Protein AF-A0A660PJF4-F1 (afdb_monomer)

Structure (mmCIF, N/CA/C/O backbone):
data_AF-A0A660PJF4-F1
#
_entry.id   AF-A0A660PJF4-F1
#
loop_
_atom_site.group_PDB
_atom_site.id
_atom_site.type_symbol
_atom_site.label_atom_id
_atom_site.label_alt_id
_atom_site.label_comp_id
_atom_site.label_asym_id
_atom_site.label_entity_id
_atom_site.label_seq_id
_atom_site.pdbx_PDB_ins_code
_atom_site.Cartn_x
_atom_site.Cartn_y
_atom_site.Cartn_z
_atom_site.occupancy
_atom_site.B_iso_or_equiv
_atom_site.auth_seq_id
_atom_site.auth_comp_id
_atom_site.auth_asym_id
_atom_site.auth_atom_id
_atom_site.pdbx_PDB_model_num
ATOM 1 N N . MET A 1 1 ? -48.387 29.859 36.507 1.00 51.62 1 MET A N 1
ATOM 2 C CA . MET A 1 1 ? -48.333 28.396 36.738 1.00 51.62 1 MET A CA 1
ATOM 3 C C . MET A 1 1 ? -47.102 27.847 36.034 1.00 51.62 1 MET A C 1
ATOM 5 O O . MET A 1 1 ? -47.007 28.016 34.826 1.00 51.62 1 MET A O 1
ATOM 9 N N . LYS A 1 2 ? -46.138 27.265 36.759 1.00 52.16 2 LYS A N 1
ATOM 10 C CA . LYS A 1 2 ? -44.985 26.594 36.135 1.00 52.16 2 LYS A CA 1
ATOM 11 C C . LYS A 1 2 ? -45.472 25.259 35.563 1.00 52.16 2 LYS A C 1
ATOM 13 O O . LYS A 1 2 ? -45.979 24.432 36.312 1.00 52.16 2 LYS A O 1
ATOM 18 N N . LYS A 1 3 ? -45.396 25.091 34.242 1.00 71.19 3 LYS A N 1
ATOM 19 C CA . LYS A 1 3 ? -45.726 23.830 33.567 1.00 71.19 3 LYS A CA 1
ATOM 20 C C . LYS A 1 3 ? -44.513 22.915 33.719 1.00 71.19 3 LYS A C 1
ATOM 22 O O . LYS A 1 3 ? -43.454 23.223 33.180 1.00 71.19 3 LYS A O 1
ATOM 27 N N . TYR A 1 4 ? -44.650 21.861 34.514 1.00 79.44 4 TYR A N 1
ATOM 28 C CA . TYR A 1 4 ? -43.614 20.841 34.637 1.00 79.44 4 TYR A CA 1
ATOM 29 C C . TYR A 1 4 ? -43.694 19.882 33.451 1.00 79.44 4 TYR A C 1
ATOM 31 O O . TYR A 1 4 ? -44.771 19.653 32.897 1.00 79.44 4 TYR A O 1
ATOM 39 N N . LEU A 1 5 ? -42.537 19.362 33.057 1.00 79.25 5 LEU A N 1
ATOM 40 C CA . LEU A 1 5 ? -42.423 18.361 32.009 1.00 79.25 5 LEU A CA 1
ATOM 41 C C . LEU A 1 5 ? -43.086 17.053 32.472 1.00 79.25 5 LEU A C 1
ATOM 43 O O . LEU A 1 5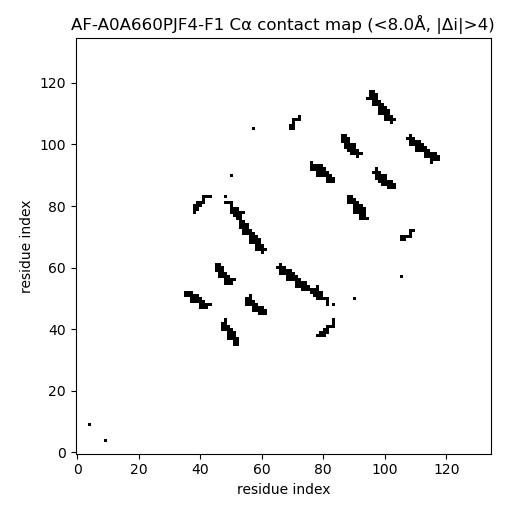 ? -42.948 16.683 33.640 1.00 79.25 5 LEU A O 1
ATOM 47 N N . SER A 1 6 ? -43.811 16.362 31.587 1.00 87.62 6 SER A N 1
ATOM 48 C CA . SER A 1 6 ? -44.373 15.050 31.924 1.00 87.62 6 SER A CA 1
ATOM 49 C C . SER A 1 6 ? -43.266 13.995 31.990 1.00 87.62 6 SER A C 1
ATOM 51 O O . SER A 1 6 ? -42.208 14.139 31.370 1.00 87.62 6 SER A O 1
ATOM 53 N N . ALA A 1 7 ? -43.519 12.917 32.736 1.00 85.88 7 ALA A N 1
ATOM 54 C CA . ALA A 1 7 ? -42.574 11.811 32.876 1.00 85.88 7 ALA A CA 1
ATOM 55 C C . ALA A 1 7 ? -42.188 11.204 31.515 1.00 85.88 7 ALA A C 1
ATOM 57 O O . ALA A 1 7 ? -41.023 10.904 31.286 1.00 85.88 7 ALA A O 1
ATOM 58 N N . GLU A 1 8 ? -43.137 11.104 30.582 1.00 89.25 8 GLU A N 1
ATOM 59 C CA . GLU A 1 8 ? -42.895 10.578 29.234 1.00 89.25 8 GLU A CA 1
ATOM 60 C C . GLU A 1 8 ? -41.905 11.442 28.452 1.00 89.25 8 GLU A C 1
ATOM 62 O O . GLU A 1 8 ? -40.949 10.934 27.871 1.00 89.25 8 GLU A O 1
ATOM 67 N N . THR A 1 9 ? -42.079 12.766 28.481 1.00 87.44 9 THR A N 1
ATOM 68 C CA . THR A 1 9 ? -41.155 13.682 27.805 1.00 87.44 9 THR A CA 1
ATOM 69 C C . THR A 1 9 ? -39.770 13.654 28.452 1.00 87.44 9 THR A C 1
ATOM 71 O O . THR A 1 9 ? -38.769 13.754 27.748 1.00 87.44 9 THR A O 1
ATOM 74 N N . ALA A 1 10 ? -39.688 13.464 29.773 1.00 87.88 10 ALA A N 1
ATOM 75 C CA . ALA A 1 10 ? -38.410 13.295 30.458 1.00 87.88 10 ALA A CA 1
ATOM 76 C C . ALA A 1 10 ? -37.686 12.008 30.018 1.00 87.88 10 ALA A C 1
ATOM 78 O O . ALA A 1 10 ? -36.483 12.049 29.775 1.00 87.88 10 ALA A O 1
ATOM 79 N N . VAL A 1 11 ? -38.413 10.897 29.838 1.00 89.19 11 VAL A N 1
ATOM 80 C CA . VAL A 1 11 ? -37.852 9.633 29.325 1.00 89.19 11 VAL A CA 1
ATOM 81 C C . VAL A 1 11 ? -37.303 9.812 27.912 1.00 89.19 11 VAL A C 1
ATOM 83 O O . VAL A 1 11 ? -36.166 9.419 27.657 1.00 89.19 11 VAL A O 1
ATOM 86 N N . TYR A 1 12 ? -38.049 10.466 27.016 1.00 87.69 12 TYR A N 1
ATOM 87 C CA . TYR A 1 12 ? -37.559 10.733 25.661 1.00 87.69 12 TYR A CA 1
ATOM 88 C C . TYR A 1 12 ? -36.280 11.568 25.659 1.00 87.69 12 TYR A C 1
ATOM 90 O O . TYR A 1 12 ? -35.360 11.246 24.917 1.00 87.69 12 TYR A O 1
ATOM 98 N N . ILE A 1 13 ? -36.183 12.594 26.511 1.00 83.88 13 ILE A N 1
ATOM 99 C CA . ILE A 1 13 ? -34.976 13.426 26.619 1.00 83.88 13 ILE A CA 1
ATOM 100 C C . ILE A 1 13 ? -33.783 12.601 27.109 1.00 83.88 13 ILE A C 1
ATOM 102 O O . ILE A 1 13 ? -32.708 12.689 26.524 1.00 83.88 13 ILE A O 1
ATOM 106 N N . VAL A 1 14 ? -33.963 11.776 28.143 1.00 84.00 14 VAL A N 1
ATOM 107 C CA . VAL A 1 14 ? -32.882 10.928 28.671 1.00 84.00 14 VAL A CA 1
ATOM 108 C C . VAL A 1 14 ? -32.392 9.950 27.606 1.00 84.00 14 VAL A C 1
ATOM 110 O O . VAL A 1 14 ? -31.189 9.840 27.391 1.00 84.00 14 VAL A O 1
ATOM 113 N N . VAL A 1 15 ? -33.307 9.298 26.887 1.00 82.00 15 VAL A N 1
ATOM 114 C CA . VAL A 1 15 ? -32.962 8.390 25.785 1.00 82.00 15 VAL A CA 1
ATOM 115 C C . VAL A 1 15 ? -32.189 9.131 24.688 1.00 82.00 15 VAL A C 1
ATOM 117 O O . VAL A 1 15 ? -31.163 8.640 24.228 1.00 82.00 15 VAL A O 1
ATOM 120 N N . LEU A 1 16 ? -32.609 10.346 24.328 1.00 78.75 16 LEU A N 1
ATOM 121 C CA . LEU A 1 16 ? -31.935 11.165 23.316 1.00 78.75 16 LEU A CA 1
ATOM 122 C C . LEU A 1 16 ? -30.503 11.542 23.735 1.00 78.75 16 LEU A C 1
ATOM 124 O O . LEU A 1 16 ? -29.599 11.471 22.911 1.00 78.75 16 LEU A O 1
ATOM 128 N N . PHE A 1 17 ? -30.273 11.868 25.011 1.00 75.88 17 PHE A N 1
ATOM 129 C CA . PHE A 1 17 ? -28.933 12.166 25.539 1.00 75.88 17 PHE A CA 1
ATOM 130 C C . PHE A 1 17 ? -28.026 10.930 25.634 1.00 75.88 17 PHE A C 1
ATOM 132 O O . PHE A 1 17 ? -26.823 11.032 25.395 1.00 75.88 17 PHE A O 1
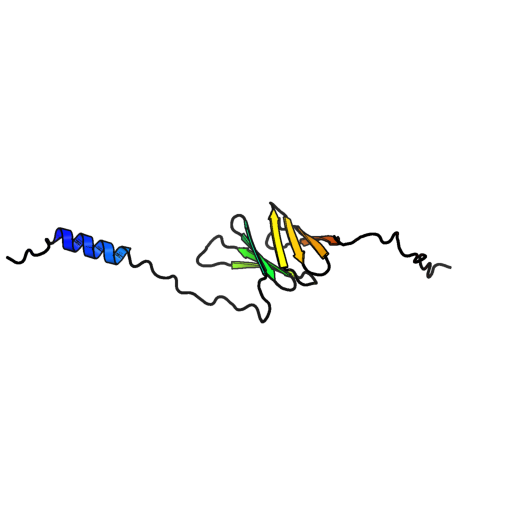ATOM 139 N N . VAL A 1 18 ? -28.589 9.761 25.944 1.00 71.88 18 VAL A N 1
ATOM 140 C CA . VAL A 1 18 ? -27.830 8.502 26.004 1.00 71.88 18 VAL A CA 1
ATOM 141 C C . VAL A 1 18 ? -27.402 8.055 24.604 1.00 71.88 18 VAL A C 1
ATOM 143 O O . VAL A 1 18 ? -26.254 7.668 24.426 1.00 71.88 18 VAL A O 1
ATOM 146 N N . ILE A 1 19 ? -28.274 8.170 23.595 1.00 65.06 19 ILE A N 1
ATOM 147 C CA . ILE A 1 19 ? -27.949 7.776 22.210 1.00 65.06 19 ILE A CA 1
ATOM 148 C C . ILE A 1 19 ? -27.054 8.822 21.520 1.00 65.06 19 ILE A C 1
ATOM 150 O O . ILE A 1 19 ? -26.206 8.467 20.709 1.00 65.06 19 ILE A O 1
ATOM 154 N N . ALA A 1 20 ? -27.202 10.112 21.853 1.00 60.03 20 ALA A N 1
ATOM 155 C CA . ALA A 1 20 ? -26.354 11.183 21.316 1.00 60.03 20 ALA A CA 1
ATOM 156 C C . ALA A 1 20 ? -24.919 11.168 21.867 1.00 60.03 20 ALA A C 1
ATOM 158 O O . ALA A 1 20 ? -24.067 11.897 21.359 1.00 60.03 20 ALA A O 1
ATOM 159 N N . SER A 1 21 ? -24.636 10.335 22.872 1.00 57.03 21 SER A N 1
ATOM 160 C CA . SER A 1 21 ? -23.273 10.029 23.308 1.00 57.03 21 SER A CA 1
ATOM 161 C C . SER A 1 21 ? -22.620 9.083 22.295 1.00 57.03 21 SER A C 1
ATOM 163 O O . SER A 1 21 ? -22.308 7.936 22.595 1.00 57.03 21 SER A O 1
ATOM 165 N N . VAL A 1 22 ? -22.456 9.554 21.059 1.00 59.22 22 VAL A N 1
ATOM 166 C CA . VAL A 1 22 ? -21.531 8.944 20.109 1.00 59.22 22 VAL A CA 1
ATOM 167 C C . VAL A 1 22 ? -20.154 9.134 20.722 1.00 59.22 22 VAL A C 1
ATOM 169 O O . VAL A 1 22 ? -19.667 10.259 20.841 1.00 59.22 22 VAL A O 1
ATOM 172 N N . TYR A 1 23 ? -19.573 8.039 21.194 1.00 56.91 23 TYR A N 1
ATOM 173 C CA . TYR A 1 23 ? -18.194 8.013 21.639 1.00 56.91 23 TYR A CA 1
ATOM 174 C C . TYR A 1 23 ? -17.338 8.543 20.489 1.00 56.91 23 TYR A C 1
ATOM 176 O O . TYR A 1 23 ? -17.360 7.996 19.386 1.00 56.91 23 TYR A O 1
ATOM 184 N N . ALA A 1 24 ? -16.620 9.640 20.725 1.00 53.03 24 ALA A N 1
ATOM 185 C CA . ALA A 1 24 ? -15.432 9.897 19.934 1.00 53.03 24 ALA A CA 1
ATOM 186 C C . ALA A 1 24 ? -14.569 8.644 20.106 1.00 53.03 24 ALA A C 1
ATOM 188 O O . ALA A 1 24 ? -14.231 8.307 21.239 1.00 53.03 24 ALA A O 1
ATOM 189 N N . GLN A 1 25 ? -14.341 7.907 19.018 1.00 60.41 25 GLN A N 1
ATOM 190 C CA . GLN A 1 25 ? -13.481 6.732 19.051 1.00 60.41 25 GLN A CA 1
ATOM 191 C C . GLN A 1 25 ? -12.133 7.176 19.616 1.00 60.41 25 GLN A C 1
ATOM 193 O O . GLN A 1 25 ? -11.576 8.187 19.173 1.00 60.41 25 GLN A O 1
ATOM 198 N N . ASP A 1 26 ? -11.673 6.475 20.649 1.00 59.28 26 ASP A N 1
ATOM 199 C CA . ASP A 1 26 ? -10.369 6.710 21.244 1.00 59.28 26 ASP A CA 1
ATOM 200 C C . ASP A 1 26 ? -9.330 6.636 20.120 1.00 59.28 26 ASP A C 1
ATOM 202 O O . ASP A 1 26 ? -9.189 5.613 19.453 1.00 59.28 26 ASP A O 1
ATOM 206 N N . ILE A 1 27 ? -8.652 7.753 19.846 1.00 61.56 27 ILE A N 1
ATOM 207 C CA . ILE A 1 27 ? -7.574 7.779 18.858 1.00 61.56 27 ILE A CA 1
ATOM 208 C C . ILE A 1 27 ? -6.410 7.014 19.481 1.00 61.56 27 ILE A C 1
ATOM 210 O O . ILE A 1 27 ? -5.619 7.570 20.247 1.00 61.56 27 ILE A O 1
ATOM 214 N N . GLU A 1 28 ? -6.337 5.721 19.183 1.00 63.97 28 GLU A N 1
ATOM 215 C CA . GLU A 1 28 ? -5.231 4.873 19.585 1.00 63.97 28 GLU A CA 1
ATOM 216 C C . GLU A 1 28 ? -4.056 5.088 18.631 1.00 63.97 28 GLU A C 1
ATOM 218 O O . GLU A 1 28 ? -4.159 4.984 17.407 1.00 63.97 28 GLU A O 1
ATOM 223 N N . TYR A 1 29 ? -2.906 5.430 19.201 1.00 62.00 29 TYR A N 1
ATOM 224 C CA . TYR A 1 29 ? -1.671 5.505 18.442 1.00 62.00 29 TYR A CA 1
ATOM 225 C C . TYR A 1 29 ? -1.207 4.081 18.111 1.00 62.00 29 TYR A C 1
ATOM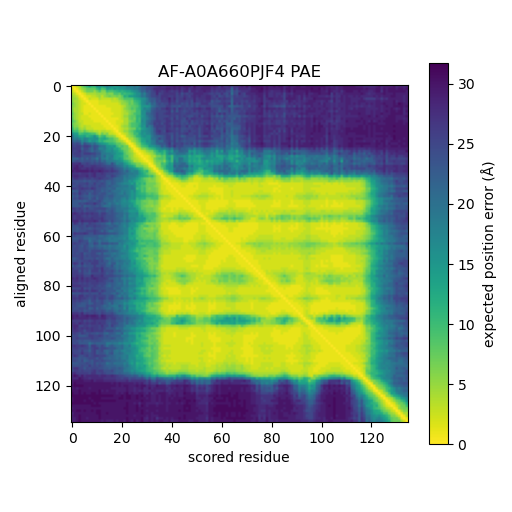 227 O O . TYR A 1 29 ? -0.628 3.398 18.952 1.00 62.00 29 TYR A O 1
ATOM 235 N N . VAL A 1 30 ? -1.455 3.647 16.875 1.00 59.84 30 VAL A N 1
ATOM 236 C CA . VAL A 1 30 ? -1.044 2.318 16.396 1.00 59.84 30 VAL A CA 1
ATOM 237 C C . VAL A 1 30 ? 0.450 2.297 16.050 1.00 59.84 30 VAL A C 1
ATOM 239 O O . VAL A 1 30 ? 1.147 1.328 16.351 1.00 59.84 30 VAL A O 1
ATOM 242 N N . ASN A 1 31 ? 0.977 3.362 15.426 1.00 49.69 31 ASN A N 1
ATOM 243 C CA . ASN A 1 31 ? 2.402 3.497 15.108 1.00 49.69 31 ASN A CA 1
ATOM 244 C C . ASN A 1 31 ? 2.772 4.914 14.619 1.00 49.69 31 ASN A C 1
ATOM 246 O O . ASN A 1 31 ? 1.906 5.711 14.266 1.00 49.69 31 ASN A O 1
ATOM 250 N N . SER A 1 32 ? 4.073 5.197 14.520 1.00 58.94 32 SER A N 1
ATOM 251 C CA . SER A 1 32 ? 4.635 6.313 13.751 1.00 58.94 32 SER A CA 1
ATOM 252 C C . SER A 1 32 ? 5.630 5.736 12.762 1.00 58.94 32 SER A C 1
ATOM 254 O O . SER A 1 32 ? 6.571 5.033 13.134 1.00 58.94 32 SER A O 1
ATOM 256 N N . MET A 1 33 ? 5.432 6.040 11.486 1.00 56.59 33 MET A N 1
ATOM 257 C CA . MET A 1 33 ? 6.408 5.713 10.459 1.00 56.59 33 MET A CA 1
ATOM 258 C C . MET A 1 33 ? 7.553 6.726 10.580 1.00 56.59 33 MET A C 1
ATOM 260 O O . MET A 1 33 ? 7.424 7.861 10.135 1.00 56.59 33 MET A O 1
ATOM 264 N N . TYR A 1 34 ? 8.629 6.341 11.280 1.00 52.44 34 TYR A N 1
ATOM 265 C CA . TYR A 1 34 ? 9.882 7.094 11.462 1.00 52.44 34 TYR A CA 1
ATOM 266 C C . TYR A 1 34 ? 10.134 8.145 10.371 1.00 52.44 34 TYR A C 1
ATOM 268 O O . TYR A 1 34 ? 10.359 7.715 9.260 1.00 52.44 34 TYR A O 1
ATOM 276 N N . TRP A 1 35 ? 10.166 9.457 10.658 1.00 52.88 35 TRP A N 1
ATOM 277 C CA . TRP A 1 35 ? 10.607 10.579 9.779 1.00 52.88 35 TRP A CA 1
ATOM 278 C C . TRP A 1 35 ? 10.190 10.589 8.281 1.00 52.88 35 TRP A C 1
ATOM 280 O O . TRP A 1 35 ? 10.560 11.520 7.568 1.00 52.88 35 TRP A O 1
ATOM 290 N N . THR A 1 36 ? 9.421 9.619 7.790 1.00 61.91 36 THR A N 1
ATOM 291 C CA . THR A 1 36 ? 9.037 9.437 6.392 1.00 61.91 36 THR A CA 1
ATOM 292 C C . THR A 1 36 ? 7.536 9.624 6.303 1.00 61.91 36 THR A C 1
ATOM 294 O O . THR A 1 36 ? 6.780 8.932 6.986 1.00 61.91 36 THR A O 1
ATOM 297 N N . GLY A 1 37 ? 7.099 10.568 5.476 1.00 74.44 37 GLY A N 1
ATOM 298 C CA . GLY A 1 37 ? 5.679 10.791 5.242 1.00 74.44 37 GLY A CA 1
ATOM 299 C C . GLY A 1 37 ? 5.040 9.632 4.479 1.00 74.44 37 GLY A C 1
ATOM 300 O O . GLY A 1 37 ? 5.681 8.986 3.647 1.00 74.44 37 GLY A O 1
ATOM 301 N N . VAL A 1 38 ? 3.757 9.408 4.751 1.00 84.44 38 VAL A N 1
ATOM 302 C CA . VAL A 1 38 ? 2.850 8.784 3.786 1.00 84.44 38 VAL A CA 1
ATOM 303 C C . VAL A 1 38 ? 2.438 9.881 2.811 1.00 84.44 38 VAL A C 1
ATOM 305 O O . VAL A 1 38 ? 2.005 10.948 3.248 1.00 84.44 38 VAL A O 1
ATOM 308 N N . TYR A 1 39 ? 2.617 9.645 1.514 1.00 87.44 39 TYR A N 1
ATOM 309 C CA . TYR A 1 39 ? 2.347 10.662 0.492 1.00 87.44 39 TYR A CA 1
ATOM 310 C C . TYR A 1 39 ? 0.950 10.534 -0.109 1.00 87.44 39 TYR A C 1
ATOM 312 O O . TYR A 1 39 ? 0.311 11.545 -0.388 1.00 87.44 39 TYR A O 1
ATOM 320 N N . ASP A 1 40 ? 0.474 9.301 -0.274 1.00 93.12 40 ASP A N 1
ATOM 321 C CA . ASP A 1 40 ? -0.816 9.003 -0.887 1.00 93.12 40 ASP A CA 1
ATOM 322 C C . ASP A 1 40 ? -1.314 7.625 -0.431 1.00 93.12 40 ASP A C 1
ATOM 324 O O . ASP A 1 40 ? -0.515 6.747 -0.084 1.00 93.12 40 ASP A O 1
ATOM 328 N N . VAL A 1 41 ? -2.634 7.453 -0.420 1.00 94.62 41 VAL A N 1
ATOM 329 C CA . VAL A 1 41 ? -3.328 6.232 -0.004 1.00 94.62 41 VAL A CA 1
ATOM 330 C C . VAL A 1 41 ? -4.508 5.959 -0.927 1.00 94.62 41 VAL A C 1
ATOM 332 O O . VAL A 1 41 ? -5.288 6.850 -1.254 1.00 94.62 41 VAL A O 1
ATOM 335 N N . GLN A 1 42 ? -4.669 4.698 -1.304 1.00 97.06 42 GLN A N 1
ATOM 336 C CA . GLN A 1 42 ? -5.815 4.189 -2.041 1.00 97.06 42 GLN A CA 1
ATOM 337 C C . GLN A 1 42 ? -6.458 3.052 -1.266 1.00 97.06 42 GLN A C 1
ATOM 339 O O . GLN A 1 42 ? -5.777 2.232 -0.655 1.00 97.06 42 GLN A O 1
ATOM 344 N N . VAL A 1 43 ? -7.783 2.994 -1.311 1.00 96.00 43 VAL A N 1
ATOM 345 C CA . VAL A 1 43 ? -8.560 1.923 -0.691 1.00 96.00 43 VAL A CA 1
ATOM 346 C C . VAL A 1 43 ? -9.283 1.162 -1.787 1.00 96.00 43 VAL A C 1
ATOM 348 O O . VAL A 1 43 ? -9.975 1.765 -2.608 1.00 96.00 43 VAL A O 1
ATOM 351 N N . ARG A 1 44 ? -9.132 -0.161 -1.785 1.00 94.94 44 ARG A N 1
ATOM 352 C CA . ARG A 1 44 ? -9.884 -1.063 -2.655 1.00 94.94 44 ARG A CA 1
ATOM 353 C C . ARG A 1 44 ? -10.335 -2.266 -1.844 1.00 94.94 44 ARG A C 1
ATOM 355 O O . ARG A 1 44 ? -9.518 -2.917 -1.198 1.00 94.94 44 ARG A O 1
ATOM 362 N N . ASP A 1 45 ? -11.629 -2.557 -1.909 1.00 93.19 45 ASP A N 1
ATOM 363 C CA . ASP A 1 45 ? -12.257 -3.631 -1.144 1.00 93.19 45 ASP A CA 1
ATOM 364 C C . ASP A 1 45 ? -11.917 -3.506 0.354 1.00 93.19 45 ASP A C 1
ATOM 366 O O . ASP A 1 45 ? -12.178 -2.465 0.959 1.00 93.19 45 ASP A O 1
ATOM 370 N N . ASN A 1 46 ? -11.305 -4.536 0.936 1.00 95.69 46 ASN A N 1
ATOM 371 C CA . ASN A 1 46 ? -10.895 -4.562 2.335 1.00 95.69 46 ASN A CA 1
ATOM 372 C C . ASN A 1 46 ? -9.429 -4.162 2.545 1.00 95.69 46 ASN A C 1
ATOM 374 O O . ASN A 1 46 ? -8.892 -4.409 3.618 1.00 95.69 46 ASN A O 1
ATOM 378 N N . TYR A 1 47 ? -8.762 -3.568 1.556 1.00 96.50 47 TYR A N 1
ATOM 379 C CA . TYR A 1 47 ? -7.344 -3.236 1.659 1.00 96.50 47 TYR A CA 1
ATOM 380 C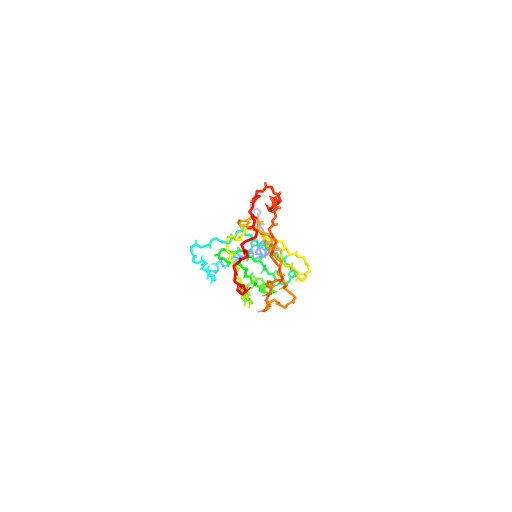 C . TYR A 1 47 ? -7.078 -1.746 1.461 1.00 96.50 47 TYR A C 1
ATOM 382 O O . TYR A 1 47 ? -7.623 -1.100 0.562 1.00 96.50 47 TYR A O 1
ATOM 390 N N . ALA A 1 48 ? -6.190 -1.209 2.296 1.00 96.00 48 ALA A N 1
ATOM 391 C CA . ALA A 1 48 ? -5.588 0.103 2.114 1.00 96.00 48 ALA A CA 1
ATOM 392 C C . ALA A 1 48 ? -4.145 -0.056 1.625 1.00 96.00 48 ALA A C 1
ATOM 394 O O . ALA A 1 48 ? -3.337 -0.756 2.233 1.00 96.00 48 ALA A O 1
ATOM 395 N N . TYR A 1 49 ? -3.825 0.636 0.541 1.00 96.12 49 TYR A N 1
ATOM 396 C CA . TYR A 1 49 ? -2.531 0.650 -0.122 1.00 96.12 49 TYR A CA 1
ATOM 397 C C . TYR A 1 49 ? -1.975 2.055 -0.002 1.00 96.12 49 TYR A C 1
ATOM 399 O O . TYR A 1 49 ? -2.622 3.001 -0.449 1.00 96.12 49 TYR A O 1
ATOM 407 N N . TYR A 1 50 ? -0.795 2.226 0.577 1.00 93.62 50 TYR A N 1
ATOM 408 C CA . TYR A 1 50 ? -0.220 3.560 0.687 1.00 93.62 50 TYR A CA 1
ATOM 409 C C . TYR A 1 50 ? 1.259 3.593 0.339 1.00 93.62 50 TYR A C 1
ATOM 411 O O . TYR A 1 50 ? 2.029 2.676 0.645 1.00 93.62 50 TYR A O 1
ATOM 419 N N . CYS A 1 51 ? 1.646 4.693 -0.296 1.00 91.50 51 CYS A N 1
ATOM 420 C CA . CYS A 1 51 ? 3.028 4.975 -0.638 1.00 91.50 51 CYS A CA 1
ATOM 421 C C . CYS A 1 51 ? 3.725 5.674 0.518 1.00 91.50 51 CYS A C 1
ATOM 423 O O . CYS A 1 51 ? 3.229 6.653 1.083 1.00 91.50 51 CYS A O 1
ATOM 425 N N . PHE A 1 52 ? 4.925 5.205 0.811 1.00 86.69 52 PHE A N 1
ATOM 426 C CA . PHE A 1 52 ? 5.888 5.891 1.657 1.00 86.69 52 PHE A CA 1
ATOM 427 C C . PHE A 1 52 ? 7.232 5.905 0.919 1.00 86.69 52 PHE A C 1
ATOM 429 O O . PHE A 1 52 ? 7.424 5.175 -0.053 1.00 86.69 52 PHE A O 1
ATOM 436 N N . SER A 1 53 ? 8.191 6.720 1.347 1.00 84.44 53 SER A N 1
ATOM 437 C CA . SER A 1 53 ? 9.553 6.587 0.820 1.00 84.44 53 SER A CA 1
ATOM 438 C C . SER A 1 53 ? 10.345 5.608 1.695 1.00 84.44 53 SER A C 1
ATOM 440 O O . SER A 1 53 ? 10.461 5.865 2.899 1.00 84.44 53 SER A O 1
ATOM 442 N N . PRO A 1 54 ? 10.866 4.475 1.169 1.00 82.56 54 PRO A N 1
ATOM 443 C CA . PRO A 1 54 ? 10.898 4.035 -0.234 1.00 82.56 54 PRO A CA 1
ATOM 444 C C . PRO A 1 54 ? 10.081 2.742 -0.469 1.00 82.56 54 PRO A C 1
ATOM 446 O O . PRO A 1 54 ? 10.645 1.648 -0.567 1.00 82.56 54 PRO A O 1
ATOM 449 N N . GLY A 1 55 ? 8.749 2.802 -0.514 1.00 90.06 55 GLY A N 1
ATOM 450 C CA . GLY A 1 55 ? 7.945 1.615 -0.808 1.00 90.06 55 GLY A CA 1
ATOM 451 C C . GLY A 1 55 ? 6.424 1.759 -0.785 1.00 90.06 55 GLY A C 1
ATOM 452 O O . GLY A 1 55 ? 5.854 2.846 -0.717 1.00 90.06 55 GLY A O 1
ATOM 453 N N . LEU A 1 56 ? 5.787 0.591 -0.815 1.00 93.56 56 LEU A N 1
ATOM 454 C CA . LEU A 1 56 ? 4.352 0.367 -0.684 1.00 93.56 56 LEU A CA 1
ATOM 455 C C . LEU A 1 56 ? 4.085 -0.428 0.594 1.00 93.56 56 LEU A C 1
ATOM 457 O O . LEU A 1 56 ?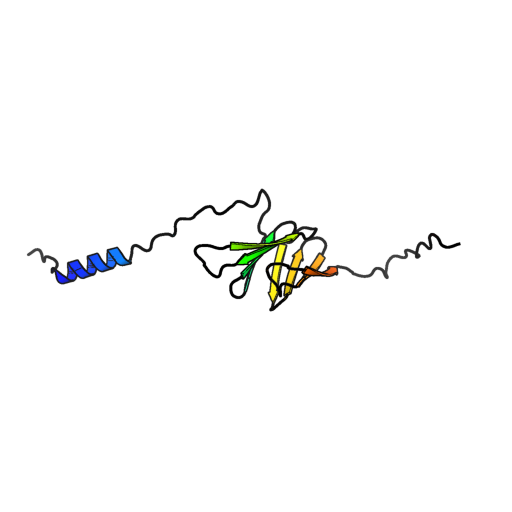 4.801 -1.389 0.883 1.00 93.56 56 LEU A O 1
ATOM 461 N N . VAL A 1 57 ? 3.049 -0.059 1.337 1.00 94.31 57 VAL A N 1
ATOM 462 C CA . VAL A 1 57 ? 2.485 -0.895 2.403 1.00 94.31 57 VAL A CA 1
ATOM 463 C C . VAL A 1 57 ? 1.043 -1.230 2.070 1.00 94.31 57 VAL A C 1
ATOM 465 O O . VAL A 1 57 ? 0.312 -0.392 1.537 1.00 94.31 57 VAL A O 1
ATOM 468 N N . ILE A 1 58 ? 0.654 -2.452 2.421 1.00 96.12 58 ILE A N 1
ATOM 469 C CA . ILE A 1 58 ? -0.707 -2.955 2.305 1.00 96.12 58 ILE A CA 1
ATOM 470 C C . ILE A 1 58 ? -1.219 -3.276 3.709 1.00 96.12 58 ILE A C 1
ATOM 472 O O . ILE A 1 58 ? -0.555 -3.974 4.484 1.00 96.12 58 ILE A O 1
ATOM 476 N N . LEU A 1 59 ? -2.391 -2.743 4.039 1.00 95.62 59 LEU A N 1
ATOM 477 C CA . LEU A 1 59 ? -3.118 -3.024 5.272 1.00 95.62 59 LEU A CA 1
ATOM 478 C C . LEU A 1 59 ? -4.443 -3.700 4.941 1.00 95.62 59 LEU A C 1
ATOM 480 O O . LEU A 1 59 ? -5.125 -3.277 4.011 1.00 95.62 59 LEU A O 1
ATOM 484 N N . ASP A 1 60 ? -4.822 -4.688 5.739 1.00 96.19 60 ASP A N 1
ATOM 485 C CA . ASP A 1 60 ? -6.181 -5.211 5.792 1.00 96.19 60 ASP A CA 1
ATOM 486 C C . ASP A 1 60 ? -7.000 -4.302 6.712 1.00 96.19 60 ASP A C 1
ATOM 488 O O . ASP A 1 60 ? -6.664 -4.091 7.878 1.00 96.19 60 ASP A O 1
ATOM 492 N N . ILE A 1 61 ? -8.059 -3.730 6.157 1.00 96.31 61 ILE A N 1
ATOM 493 C CA . ILE A 1 61 ? -9.009 -2.839 6.819 1.00 96.31 61 ILE A CA 1
ATOM 494 C C . ILE A 1 61 ? -10.413 -3.465 6.891 1.00 96.31 61 ILE A C 1
ATOM 496 O O . ILE A 1 61 ? -11.397 -2.748 7.066 1.00 96.31 61 ILE A O 1
ATOM 500 N N . SER A 1 62 ? -10.525 -4.798 6.772 1.00 96.44 62 SER A N 1
ATOM 501 C CA . SER A 1 62 ? -11.781 -5.551 6.944 1.00 96.44 62 SER A CA 1
ATOM 502 C C . SER A 1 62 ? -12.457 -5.231 8.280 1.00 96.44 62 SER A C 1
ATOM 504 O O . SER A 1 62 ? -13.685 -5.165 8.359 1.00 96.44 62 SER A O 1
ATOM 506 N N . ASN A 1 63 ? -11.653 -5.025 9.329 1.00 91.25 63 ASN A N 1
ATOM 507 C CA . ASN A 1 63 ? -12.093 -4.439 10.586 1.00 91.25 63 ASN A CA 1
ATOM 508 C C . ASN A 1 63 ? -11.577 -2.997 10.678 1.00 91.25 63 ASN A C 1
ATOM 510 O O . ASN A 1 63 ? -10.388 -2.772 10.884 1.00 91.25 63 ASN A O 1
ATOM 514 N N . ILE A 1 64 ? -12.475 -2.017 10.551 1.00 87.75 64 ILE A N 1
ATOM 515 C CA . ILE A 1 64 ? -12.094 -0.598 10.568 1.00 87.75 64 ILE A CA 1
ATOM 516 C C . ILE A 1 64 ? -11.584 -0.136 11.942 1.00 87.75 64 ILE A C 1
ATOM 518 O O . ILE A 1 64 ? -10.864 0.855 12.019 1.00 87.75 64 ILE A O 1
ATOM 522 N N . GLU A 1 65 ? -11.962 -0.843 13.014 1.00 89.12 65 GLU A N 1
ATOM 523 C CA . GLU A 1 65 ? -11.508 -0.560 14.380 1.00 89.12 65 GLU A CA 1
ATOM 524 C C . GLU A 1 65 ? -10.124 -1.158 14.658 1.00 89.12 65 GLU A C 1
ATOM 526 O O . GLU A 1 65 ? -9.420 -0.685 15.544 1.00 89.12 65 GLU A O 1
ATOM 531 N N . GLU A 1 66 ? -9.712 -2.166 13.884 1.00 87.75 66 GLU A N 1
ATOM 532 C CA . GLU A 1 66 ? -8.435 -2.858 14.060 1.00 87.75 66 GLU A CA 1
ATOM 533 C C . GLU A 1 66 ? -7.782 -3.176 12.700 1.00 87.75 66 GLU A C 1
ATOM 535 O O . GLU A 1 66 ? -7.799 -4.326 12.251 1.00 87.75 66 GLU A O 1
ATOM 540 N N . PRO A 1 67 ? -7.207 -2.171 12.009 1.00 91.31 67 PRO A N 1
ATOM 541 C CA . PRO A 1 67 ? -6.449 -2.401 10.783 1.00 91.31 67 PRO A CA 1
ATOM 542 C C . PRO A 1 67 ? -5.214 -3.275 11.030 1.00 91.31 67 PRO A C 1
ATOM 544 O O . PRO A 1 67 ? -4.445 -3.033 11.964 1.00 91.31 67 PRO A O 1
ATOM 547 N N . LEU A 1 68 ? -4.966 -4.242 10.147 1.00 93.56 68 LEU A N 1
ATOM 548 C CA . LEU A 1 68 ? -3.847 -5.177 10.257 1.00 93.56 68 LEU A CA 1
ATOM 549 C C . LEU A 1 68 ? -2.808 -4.931 9.165 1.00 93.56 68 LEU A C 1
ATOM 551 O O . LEU A 1 68 ? -3.128 -4.753 7.993 1.00 93.56 68 LEU A O 1
ATOM 555 N N . PHE A 1 69 ? -1.531 -4.960 9.540 1.00 93.38 69 PHE A N 1
ATOM 556 C CA . PHE A 1 69 ? -0.438 -4.944 8.573 1.00 93.38 69 PHE A CA 1
ATOM 557 C C . PHE A 1 69 ? -0.385 -6.269 7.809 1.00 93.38 69 PHE A C 1
ATOM 559 O O . PHE A 1 69 ? -0.261 -7.325 8.426 1.00 93.38 69 PHE A O 1
ATOM 566 N N . VAL A 1 70 ? -0.436 -6.198 6.477 1.00 96.25 70 VAL A N 1
ATOM 567 C CA . VAL A 1 70 ? -0.378 -7.378 5.603 1.00 96.25 70 VAL A CA 1
ATOM 568 C C . VAL A 1 70 ? 1.031 -7.545 5.058 1.00 96.25 70 VAL A C 1
ATOM 570 O O . VAL A 1 70 ? 1.677 -8.562 5.300 1.00 96.25 70 VAL A O 1
ATOM 573 N N . SER A 1 71 ? 1.534 -6.539 4.342 1.00 95.94 71 SER A N 1
ATOM 574 C CA . SER A 1 71 ? 2.829 -6.635 3.676 1.00 95.94 71 SER A CA 1
ATOM 575 C C . SER A 1 71 ? 3.445 -5.270 3.387 1.00 95.94 71 SER A C 1
ATOM 577 O O . SER A 1 71 ? 2.820 -4.210 3.512 1.00 95.94 71 SER A O 1
ATOM 579 N N . LYS A 1 72 ? 4.722 -5.308 3.003 1.00 93.94 72 LYS A N 1
ATOM 580 C CA . LYS A 1 72 ? 5.485 -4.141 2.579 1.00 93.94 72 LYS A CA 1
ATOM 581 C C . LYS A 1 72 ? 6.436 -4.514 1.455 1.00 93.94 72 LYS A C 1
ATOM 583 O O . LYS A 1 72 ? 7.279 -5.392 1.627 1.00 93.94 72 LYS A O 1
ATOM 588 N N . LEU A 1 73 ? 6.359 -3.771 0.357 1.00 94.62 73 LEU A N 1
ATOM 589 C CA . LEU A 1 73 ? 7.275 -3.878 -0.771 1.00 94.62 73 LEU A CA 1
ATOM 590 C C . LEU A 1 73 ? 8.217 -2.677 -0.775 1.00 94.62 73 LEU A C 1
ATOM 592 O O . LEU A 1 73 ? 7.776 -1.528 -0.820 1.00 94.62 73 LEU A O 1
ATOM 596 N N . TYR A 1 74 ? 9.522 -2.940 -0.732 1.00 92.38 74 TYR A N 1
ATOM 597 C CA . TYR A 1 74 ? 10.526 -1.896 -0.910 1.00 92.38 74 TYR A CA 1
ATOM 598 C C . TYR A 1 74 ? 10.701 -1.579 -2.385 1.00 92.38 74 TYR A C 1
ATOM 600 O O . TYR A 1 74 ? 10.908 -2.467 -3.210 1.00 92.38 74 TYR A O 1
ATOM 608 N N . ILE A 1 75 ? 10.656 -0.293 -2.693 1.00 89.94 75 ILE A N 1
ATOM 609 C CA . ILE A 1 75 ? 10.715 0.226 -4.046 1.00 89.94 75 ILE A CA 1
ATOM 610 C C . ILE A 1 75 ? 11.637 1.43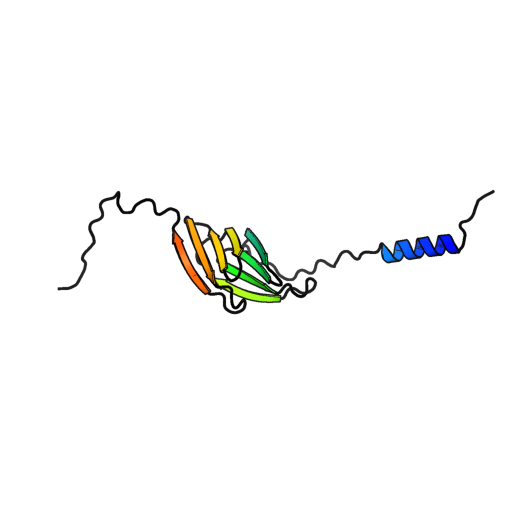0 -4.014 1.00 89.94 75 ILE A C 1
ATOM 612 O O . ILE A 1 75 ? 11.340 2.422 -3.353 1.00 89.94 75 ILE A O 1
ATOM 616 N N . GLN A 1 76 ? 12.769 1.333 -4.708 1.00 86.31 76 GLN A N 1
ATOM 617 C CA . GLN A 1 76 ? 13.757 2.406 -4.701 1.00 86.31 76 GLN A CA 1
ATOM 618 C C . GLN A 1 76 ? 13.176 3.710 -5.256 1.00 86.31 76 GLN A C 1
ATOM 620 O O . GLN A 1 76 ? 12.421 3.696 -6.224 1.00 86.31 76 GLN A O 1
ATOM 625 N N . GLY A 1 77 ? 13.604 4.829 -4.675 1.00 83.50 77 GLY A N 1
ATOM 626 C CA . GLY A 1 77 ? 13.157 6.169 -5.044 1.00 83.50 77 GLY A CA 1
ATOM 627 C C . GLY A 1 77 ? 12.016 6.684 -4.171 1.00 83.50 77 GLY A C 1
ATOM 628 O O . GLY A 1 77 ? 11.447 5.954 -3.356 1.00 83.50 77 GLY A O 1
ATOM 629 N N . ASP A 1 78 ? 11.704 7.962 -4.351 1.00 85.50 78 ASP A N 1
ATOM 630 C CA . ASP A 1 78 ? 10.612 8.612 -3.643 1.00 85.50 78 ASP A CA 1
ATOM 631 C C . ASP A 1 78 ? 9.296 8.315 -4.359 1.00 85.50 78 ASP A C 1
ATOM 633 O O . ASP A 1 78 ? 9.144 8.589 -5.545 1.00 85.50 78 ASP A O 1
ATOM 637 N N . ASN A 1 79 ? 8.366 7.676 -3.651 1.00 87.94 79 ASN A N 1
ATOM 638 C CA . ASN A 1 79 ? 7.070 7.253 -4.174 1.00 87.94 79 ASN A CA 1
ATOM 639 C C . ASN A 1 79 ? 6.003 8.202 -3.634 1.00 87.94 79 ASN A C 1
ATOM 641 O O . ASN A 1 79 ? 5.782 8.248 -2.422 1.00 87.94 79 ASN A O 1
ATOM 645 N N . HIS A 1 80 ? 5.352 8.953 -4.518 1.00 89.25 80 HIS A N 1
ATOM 646 C CA . HIS A 1 80 ? 4.485 10.059 -4.111 1.00 89.25 80 HIS A CA 1
ATOM 647 C C . HIS A 1 80 ? 3.012 9.808 -4.371 1.00 89.25 80 HIS A C 1
ATOM 649 O O . HIS A 1 80 ? 2.182 10.256 -3.589 1.00 89.25 80 HIS A O 1
ATOM 655 N N . ASN A 1 81 ? 2.685 9.091 -5.440 1.00 92.06 81 ASN A N 1
ATOM 656 C CA . ASN A 1 81 ? 1.308 8.857 -5.843 1.00 92.06 81 ASN A CA 1
ATOM 657 C C . ASN A 1 81 ? 1.051 7.376 -6.048 1.00 92.06 81 ASN A C 1
ATOM 659 O O . ASN A 1 81 ? 1.940 6.636 -6.480 1.00 92.06 81 ASN A O 1
ATOM 663 N N . ILE A 1 82 ? -0.180 6.966 -5.762 1.00 95.81 82 ILE A N 1
ATOM 664 C CA . ILE A 1 82 ? -0.655 5.614 -6.019 1.00 95.81 82 ILE A CA 1
ATOM 665 C C . ILE A 1 82 ? -2.038 5.639 -6.657 1.00 95.81 82 ILE A C 1
ATOM 667 O O . ILE A 1 82 ? -2.941 6.344 -6.221 1.00 95.81 82 ILE A O 1
ATOM 671 N N . ALA A 1 83 ? -2.211 4.807 -7.677 1.00 96.81 83 ALA A N 1
ATOM 672 C CA . ALA A 1 83 ? -3.511 4.393 -8.178 1.00 96.81 83 ALA A CA 1
ATOM 673 C C . ALA A 1 83 ? -3.610 2.870 -8.086 1.00 96.81 83 ALA A C 1
ATOM 675 O O . ALA A 1 83 ? -2.644 2.168 -8.373 1.00 96.81 83 ALA A O 1
ATOM 676 N N . VAL A 1 84 ? -4.773 2.351 -7.703 1.00 97.50 84 VAL A N 1
ATOM 677 C CA . VAL A 1 84 ? -5.023 0.908 -7.624 1.00 97.50 84 VAL A CA 1
ATOM 678 C C . VAL A 1 84 ? -6.165 0.567 -8.566 1.00 97.50 84 VAL A C 1
ATOM 680 O O . VAL A 1 84 ? -7.214 1.208 -8.524 1.00 97.50 84 VAL A O 1
ATOM 683 N N . ASN A 1 85 ? -5.958 -0.428 -9.424 1.00 95.44 85 ASN A N 1
ATOM 684 C CA . ASN A 1 85 ? -6.987 -0.950 -10.310 1.00 95.44 85 ASN A CA 1
ATOM 685 C C . ASN A 1 85 ? -6.885 -2.472 -10.386 1.00 95.44 85 ASN A C 1
ATOM 687 O O . ASN A 1 85 ? -5.863 -3.001 -10.827 1.00 95.44 85 ASN A O 1
ATOM 691 N N . ASP A 1 86 ? -7.953 -3.153 -9.974 1.00 93.94 86 ASP A N 1
ATOM 692 C CA . ASP A 1 86 ? -8.002 -4.606 -9.844 1.00 93.94 86 ASP A CA 1
ATOM 693 C C . ASP A 1 86 ? -6.734 -5.142 -9.150 1.00 93.94 86 ASP A C 1
ATOM 695 O O . ASP A 1 86 ? -6.413 -4.767 -8.022 1.00 93.94 86 ASP A O 1
ATOM 699 N N . ASN A 1 87 ? -5.979 -5.983 -9.848 1.00 96.88 87 ASN A N 1
ATOM 700 C CA . ASN A 1 87 ? -4.807 -6.672 -9.331 1.00 96.88 87 ASN A CA 1
ATOM 701 C C . ASN A 1 87 ? -3.512 -5.863 -9.453 1.00 96.88 87 ASN A C 1
ATOM 703 O O . ASN A 1 87 ? -2.439 -6.409 -9.212 1.00 96.88 87 ASN A O 1
ATOM 707 N N . TYR A 1 88 ? -3.582 -4.585 -9.832 1.00 97.75 88 TYR A N 1
ATOM 708 C CA . TYR A 1 88 ? -2.395 -3.767 -10.040 1.00 97.75 88 TYR A CA 1
ATOM 709 C C . TYR A 1 88 ? -2.418 -2.470 -9.239 1.00 97.75 88 TYR A C 1
ATOM 711 O O . TYR A 1 88 ? -3.406 -1.732 -9.227 1.00 97.75 88 TYR A O 1
ATOM 719 N N . ALA A 1 89 ? -1.277 -2.161 -8.627 1.00 97.19 89 ALA A N 1
ATOM 720 C CA . ALA A 1 89 ? -0.965 -0.839 -8.108 1.00 97.19 89 ALA A CA 1
ATOM 721 C C . ALA A 1 89 ? 0.025 -0.131 -9.043 1.00 97.19 89 ALA A C 1
ATOM 723 O O . ALA A 1 89 ? 1.031 -0.697 -9.474 1.00 97.19 89 ALA A O 1
ATOM 724 N N . PHE A 1 90 ? -0.272 1.127 -9.336 1.00 96.00 90 PHE A N 1
ATOM 725 C CA . PHE A 1 90 ? 0.521 2.024 -10.157 1.00 96.00 90 PHE A CA 1
ATOM 726 C C . PHE A 1 90 ? 1.092 3.093 -9.248 1.00 96.00 90 PHE A C 1
ATOM 728 O O . PHE A 1 90 ? 0.348 3.913 -8.713 1.00 96.00 90 PHE A O 1
ATOM 735 N N . ILE A 1 91 ? 2.404 3.071 -9.067 1.00 94.31 91 ILE A N 1
ATOM 736 C CA . ILE A 1 91 ? 3.101 4.037 -8.231 1.00 94.31 91 ILE A CA 1
ATOM 737 C C . ILE A 1 91 ? 3.887 4.974 -9.127 1.00 94.31 91 ILE A C 1
ATOM 739 O O . ILE A 1 91 ? 4.651 4.533 -9.988 1.00 94.31 91 ILE A O 1
ATOM 743 N N . PHE A 1 92 ? 3.695 6.267 -8.906 1.00 91.81 92 PHE A N 1
ATOM 744 C CA . PHE A 1 92 ? 4.458 7.312 -9.566 1.00 91.81 92 PHE A CA 1
ATOM 745 C C . PHE A 1 92 ? 5.223 8.129 -8.529 1.00 91.81 92 PHE A C 1
ATOM 747 O O . PHE A 1 92 ? 4.758 8.358 -7.407 1.00 91.81 92 PHE A O 1
ATOM 754 N N . GLY A 1 93 ? 6.430 8.530 -8.897 1.00 84.81 93 GLY A N 1
ATOM 755 C CA . GLY A 1 93 ? 7.370 9.143 -7.983 1.00 84.81 93 GLY A CA 1
ATOM 756 C C . GLY A 1 93 ? 8.563 9.748 -8.704 1.00 84.81 93 GLY A C 1
ATOM 757 O O . GLY A 1 93 ? 8.552 9.895 -9.927 1.00 84.81 93 GLY A O 1
ATOM 758 N N . ASP A 1 94 ? 9.595 10.075 -7.935 1.00 77.00 94 ASP A N 1
ATOM 759 C CA . ASP A 1 94 ? 10.783 10.753 -8.439 1.00 77.00 94 ASP A CA 1
ATOM 760 C C . ASP A 1 94 ? 11.509 9.953 -9.528 1.00 77.00 94 ASP A C 1
ATOM 762 O O . ASP A 1 94 ? 11.511 8.713 -9.543 1.00 77.00 94 ASP A O 1
ATOM 766 N N . HIS A 1 95 ? 12.199 10.701 -10.396 1.00 75.50 95 HIS A N 1
ATOM 767 C CA . HIS A 1 95 ? 12.880 10.240 -11.614 1.00 75.50 95 HIS A CA 1
ATOM 768 C C . HIS A 1 95 ? 11.941 9.807 -12.743 1.00 75.50 95 HIS A C 1
ATOM 770 O O . HIS A 1 95 ? 12.324 8.955 -13.544 1.00 75.50 95 HIS A O 1
ATOM 776 N N . ASP A 1 96 ? 10.722 10.354 -12.771 1.00 81.31 96 ASP A N 1
ATOM 777 C CA . ASP A 1 96 ? 9.745 10.151 -13.841 1.00 81.31 96 ASP A CA 1
ATOM 778 C C . ASP A 1 96 ? 9.504 8.667 -14.147 1.00 81.31 96 ASP A C 1
ATOM 780 O O . ASP A 1 96 ? 9.380 8.255 -15.297 1.00 81.31 96 ASP A O 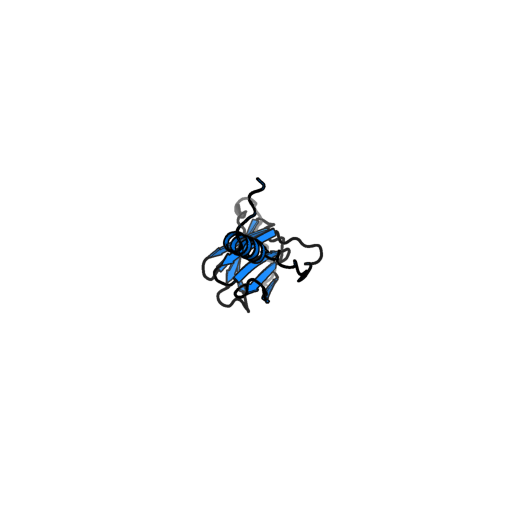1
ATOM 784 N N . ARG A 1 97 ? 9.449 7.833 -13.102 1.00 87.62 97 ARG A N 1
ATOM 785 C CA . ARG A 1 97 ? 9.263 6.380 -13.222 1.00 87.62 97 ARG A CA 1
ATOM 786 C C . ARG A 1 97 ? 7.863 5.969 -12.788 1.00 87.62 97 ARG A C 1
ATOM 788 O O . ARG A 1 97 ? 7.470 6.178 -11.642 1.00 87.62 97 ARG A O 1
ATOM 795 N N . LEU A 1 98 ? 7.137 5.319 -13.696 1.00 91.56 98 LEU A N 1
ATOM 796 C CA . LEU A 1 98 ? 5.923 4.568 -13.391 1.00 91.56 98 LEU A CA 1
ATOM 797 C C . LEU A 1 98 ? 6.291 3.146 -12.989 1.00 91.56 98 LEU A C 1
ATOM 799 O O . LEU A 1 98 ? 6.937 2.423 -13.749 1.00 91.56 98 LEU A O 1
ATOM 803 N N . ARG A 1 99 ? 5.817 2.721 -11.826 1.00 93.50 99 ARG A N 1
ATOM 804 C CA . ARG A 1 99 ? 6.013 1.371 -11.307 1.00 93.50 99 ARG A CA 1
ATOM 805 C C . ARG A 1 99 ? 4.689 0.640 -11.280 1.00 93.50 99 ARG A C 1
ATOM 807 O O . ARG A 1 99 ? 3.700 1.174 -10.789 1.00 93.50 99 ARG A O 1
ATOM 814 N N . ILE A 1 100 ? 4.689 -0.568 -11.823 1.00 96.06 100 ILE A N 1
ATOM 815 C CA . ILE A 1 100 ? 3.518 -1.436 -11.913 1.00 96.06 100 ILE A CA 1
ATOM 816 C C . ILE A 1 100 ? 3.772 -2.625 -11.000 1.00 96.06 100 ILE A C 1
ATOM 818 O O . ILE A 1 100 ? 4.747 -3.357 -11.184 1.00 96.06 100 ILE A O 1
ATOM 822 N N . ILE A 1 101 ? 2.902 -2.796 -10.016 1.00 97.75 101 ILE A N 1
ATOM 823 C CA . ILE A 1 101 ? 3.028 -3.803 -8.967 1.00 97.75 101 ILE A CA 1
ATOM 824 C C . ILE A 1 101 ? 1.826 -4.725 -9.061 1.00 97.75 101 ILE A C 1
ATOM 826 O O . ILE A 1 101 ? 0.694 -4.247 -9.046 1.00 97.75 101 ILE A O 1
ATOM 830 N N . ASP A 1 102 ? 2.079 -6.025 -9.154 1.00 98.19 102 ASP A N 1
ATOM 831 C CA . ASP A 1 102 ? 1.058 -7.049 -8.974 1.00 98.19 102 ASP A CA 1
ATOM 832 C C . ASP A 1 102 ? 0.720 -7.142 -7.486 1.00 98.19 102 ASP A C 1
ATOM 834 O O . ASP A 1 102 ? 1.600 -7.347 -6.648 1.00 98.19 102 ASP A O 1
ATOM 838 N N . ILE A 1 103 ? -0.554 -6.945 -7.178 1.00 98.00 103 ILE A N 1
ATOM 839 C CA . ILE A 1 103 ? -1.141 -7.004 -5.839 1.00 98.00 103 ILE A CA 1
ATOM 840 C C . ILE A 1 103 ? -2.253 -8.064 -5.777 1.00 98.00 103 ILE A C 1
ATOM 842 O O . ILE A 1 103 ? -3.156 -7.950 -4.949 1.00 98.00 103 ILE A O 1
ATOM 846 N N . THR A 1 104 ? -2.229 -9.057 -6.678 1.00 97.75 104 THR A N 1
ATOM 847 C CA . THR A 1 104 ? -3.188 -10.177 -6.689 1.00 97.75 104 THR A CA 1
ATOM 848 C C . THR A 1 104 ? -3.195 -10.900 -5.347 1.00 97.75 104 THR A C 1
ATOM 850 O O . THR A 1 104 ? -4.271 -11.175 -4.827 1.00 97.75 104 THR A O 1
ATOM 853 N N . GLU A 1 105 ? -2.006 -11.146 -4.790 1.00 97.19 105 GLU A N 1
ATOM 854 C CA . GLU A 1 105 ? -1.806 -11.704 -3.451 1.00 97.19 105 GLU A CA 1
ATOM 855 C C . GLU A 1 105 ? -1.267 -10.586 -2.537 1.00 97.19 105 GLU A C 1
ATOM 857 O O . GLU A 1 105 ? -0.082 -10.238 -2.618 1.00 97.19 105 GLU A O 1
ATOM 862 N N . PRO A 1 106 ? -2.119 -9.952 -1.708 1.00 96.56 106 PRO A N 1
ATOM 863 C CA . PRO A 1 106 ? -1.741 -8.812 -0.871 1.00 96.56 106 PRO A CA 1
ATOM 864 C C . PRO A 1 106 ? -0.574 -9.086 0.086 1.00 96.56 106 PRO A C 1
ATOM 866 O O . PRO A 1 106 ? 0.116 -8.151 0.490 1.00 96.56 106 PRO A O 1
ATOM 869 N N . GLU A 1 107 ? -0.342 -10.341 0.463 1.00 97.12 107 GLU A N 1
ATOM 870 C CA . GLU A 1 107 ? 0.769 -10.787 1.304 1.00 97.12 107 GLU A CA 1
ATOM 871 C C . GLU A 1 107 ? 2.127 -10.811 0.588 1.00 97.12 107 GLU A C 1
ATOM 873 O O . GLU A 1 107 ? 3.156 -10.723 1.261 1.00 97.12 107 GLU A O 1
ATOM 878 N N . ASP A 1 108 ? 2.142 -10.892 -0.747 1.00 97.38 108 ASP A N 1
ATOM 879 C CA . ASP A 1 108 ? 3.362 -11.022 -1.556 1.00 97.38 108 ASP A CA 1
ATOM 880 C C . ASP A 1 108 ? 3.334 -10.137 -2.822 1.00 97.38 108 ASP A C 1
ATOM 882 O O . ASP A 1 108 ? 3.469 -10.635 -3.944 1.00 97.38 108 ASP A O 1
ATOM 886 N N . PRO A 1 109 ? 3.169 -8.807 -2.683 1.00 97.31 109 PRO A N 1
ATOM 887 C CA . PRO A 1 109 ? 3.128 -7.900 -3.825 1.00 97.31 109 PRO A CA 1
ATOM 888 C C . PRO A 1 109 ? 4.457 -7.889 -4.593 1.00 97.31 109 PRO A C 1
ATOM 890 O O . PRO A 1 109 ? 5.529 -7.749 -3.999 1.00 97.31 109 PRO A O 1
ATOM 893 N N . GLN A 1 110 ? 4.393 -7.951 -5.926 1.00 97.81 110 GLN A N 1
ATOM 894 C CA . GLN A 1 110 ? 5.574 -8.049 -6.793 1.00 97.81 110 GLN A CA 1
ATOM 895 C C . GLN A 1 110 ? 5.700 -6.855 -7.735 1.00 97.81 110 GLN A C 1
ATOM 897 O O . GLN A 1 110 ? 4.760 -6.507 -8.446 1.00 97.81 110 GLN A O 1
ATOM 902 N N . LEU A 1 111 ? 6.893 -6.261 -7.825 1.00 96.25 111 LEU A N 1
ATOM 903 C CA . LEU A 1 111 ? 7.196 -5.291 -8.879 1.00 96.25 111 LEU A CA 1
ATOM 904 C C . LEU A 1 111 ? 7.259 -6.015 -10.234 1.00 96.25 111 LEU A C 1
ATOM 906 O O . LEU A 1 111 ? 8.189 -6.776 -10.491 1.00 96.25 111 LEU A O 1
ATOM 910 N N . VAL A 1 112 ? 6.286 -5.753 -11.106 1.00 97.06 112 VAL A N 1
ATOM 911 C CA . VAL A 1 112 ? 6.192 -6.364 -12.443 1.00 97.06 112 VAL A CA 1
ATOM 912 C C . VAL A 1 112 ? 6.990 -5.574 -13.466 1.00 97.06 112 VAL A C 1
ATOM 914 O O . VAL A 1 112 ? 7.645 -6.150 -14.333 1.00 97.06 112 VAL A O 1
ATOM 917 N N . SER A 1 113 ? 6.909 -4.245 -13.398 1.00 94.00 113 SER A N 1
ATOM 918 C CA . SER A 1 113 ? 7.529 -3.372 -14.389 1.00 94.00 113 SER A CA 1
ATOM 919 C C . SER A 1 113 ? 7.856 -2.006 -13.810 1.00 94.00 113 SER A C 1
ATOM 921 O O . SER A 1 113 ? 7.151 -1.485 -12.948 1.00 94.00 113 SER A O 1
ATOM 923 N N . GLU A 1 114 ? 8.892 -1.393 -14.370 1.00 92.00 114 GLU A N 1
ATOM 924 C CA . GLU A 1 114 ? 9.266 -0.006 -14.132 1.00 92.00 114 GLU A CA 1
ATOM 925 C C . GLU A 1 114 ? 9.522 0.669 -15.483 1.00 92.00 114 GLU A C 1
ATOM 927 O O . GLU A 1 114 ? 10.281 0.158 -16.305 1.00 92.00 114 GLU A O 1
ATOM 932 N N . ILE A 1 115 ? 8.838 1.784 -15.736 1.00 90.69 115 ILE A N 1
ATOM 933 C CA . ILE A 1 115 ? 8.838 2.490 -17.020 1.00 90.69 115 ILE A CA 1
ATOM 934 C C . ILE A 1 115 ? 9.243 3.940 -16.770 1.00 90.69 115 ILE A C 1
ATOM 936 O O . ILE A 1 115 ? 8.581 4.633 -16.004 1.00 90.69 115 ILE A O 1
ATOM 940 N N . ALA A 1 116 ? 10.298 4.411 -17.434 1.00 89.06 116 ALA A N 1
ATOM 941 C CA . ALA A 1 116 ? 10.644 5.831 -17.459 1.00 89.06 116 ALA A CA 1
ATOM 942 C C . ALA A 1 116 ? 9.705 6.582 -18.422 1.00 89.06 116 ALA A C 1
ATOM 944 O O . ALA A 1 116 ? 9.563 6.191 -19.582 1.00 89.06 116 ALA A O 1
ATOM 945 N N . ILE A 1 117 ? 9.049 7.634 -17.935 1.00 78.56 117 ILE A N 1
ATOM 946 C CA . ILE A 1 117 ? 8.088 8.467 -18.670 1.00 78.56 117 ILE A CA 1
ATOM 947 C C . ILE A 1 117 ? 8.794 9.663 -19.338 1.00 78.56 117 ILE A C 1
ATOM 949 O O . ILE A 1 117 ? 8.297 10.183 -20.334 1.00 78.56 117 ILE A O 1
ATOM 953 N N . ASP A 1 118 ? 9.991 10.039 -18.878 1.00 68.88 118 ASP A N 1
ATOM 954 C CA . ASP A 1 118 ? 10.839 11.092 -19.456 1.00 68.88 118 ASP A CA 1
ATOM 955 C C . ASP A 1 118 ? 11.876 10.576 -20.467 1.00 68.88 118 ASP A C 1
ATOM 957 O O . ASP A 1 118 ? 12.825 11.286 -20.800 1.00 68.88 118 ASP A O 1
ATOM 961 N N . ALA A 1 119 ? 11.704 9.361 -21.000 1.00 55.12 119 ALA A N 1
ATOM 962 C CA . ALA A 1 119 ? 12.568 8.827 -22.050 1.00 55.12 119 ALA A CA 1
ATOM 963 C C . ALA A 1 119 ? 12.330 9.539 -23.401 1.00 55.12 119 ALA A C 1
ATOM 965 O O . ALA A 1 119 ? 12.061 8.913 -24.429 1.00 55.12 119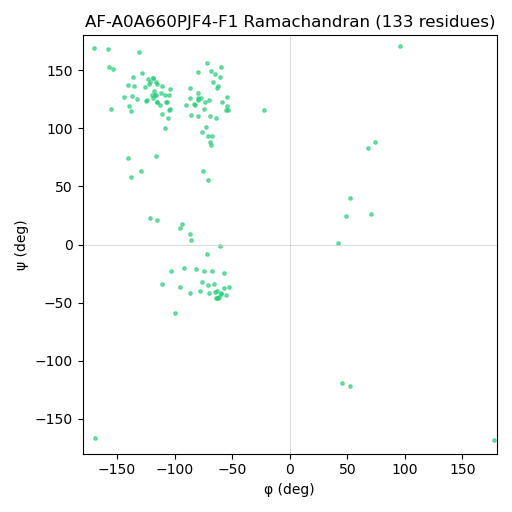 ALA A O 1
ATOM 966 N N . GLU A 1 120 ? 12.448 10.866 -23.427 1.00 49.22 120 GLU A N 1
ATOM 967 C CA . GLU A 1 120 ? 12.689 11.626 -24.636 1.00 49.22 120 GLU A CA 1
ATOM 968 C C . GLU A 1 120 ? 14.117 11.315 -25.120 1.00 49.22 120 GLU A C 1
ATOM 970 O O . GLU A 1 120 ? 15.098 11.981 -24.813 1.00 49.22 120 GLU A O 1
ATOM 975 N N . VAL A 1 121 ? 14.194 10.258 -25.932 1.00 52.22 121 VAL A N 1
ATOM 976 C CA . VAL A 1 121 ? 15.105 10.139 -27.075 1.00 52.22 121 VAL A CA 1
ATOM 977 C C . VAL A 1 121 ? 16.604 10.029 -26.726 1.00 52.22 121 VAL A C 1
ATOM 979 O O . VAL A 1 121 ? 17.400 10.938 -26.963 1.00 52.22 121 VAL A O 1
ATOM 982 N N . GLU A 1 122 ? 17.057 8.809 -26.409 1.00 47.44 122 GLU A N 1
ATOM 983 C CA . GLU A 1 122 ? 18.466 8.411 -26.630 1.00 47.44 122 GLU A CA 1
ATOM 984 C C . GLU A 1 122 ? 18.895 8.476 -28.121 1.00 47.44 122 GLU A C 1
ATOM 986 O O . GLU A 1 122 ? 20.060 8.256 -28.443 1.00 47.44 122 GLU A O 1
ATOM 991 N N . LEU A 1 123 ? 18.009 8.835 -29.064 1.00 49.62 123 LEU A N 1
ATOM 992 C CA . LEU A 1 123 ? 18.362 9.005 -30.485 1.00 49.62 123 LEU A CA 1
ATOM 993 C C . LEU A 1 123 ? 18.904 10.402 -30.853 1.00 49.62 123 LEU A C 1
ATOM 995 O O . LEU A 1 123 ? 19.167 10.649 -32.027 1.00 49.62 123 LEU A O 1
ATOM 999 N N . SER A 1 124 ? 19.096 11.319 -29.897 1.00 48.38 124 SER A N 1
ATOM 1000 C CA . SER A 1 124 ? 19.548 12.693 -30.192 1.00 48.38 124 SER A CA 1
ATOM 1001 C C . SER A 1 124 ? 21.025 12.960 -29.880 1.00 48.38 124 SER A C 1
ATOM 1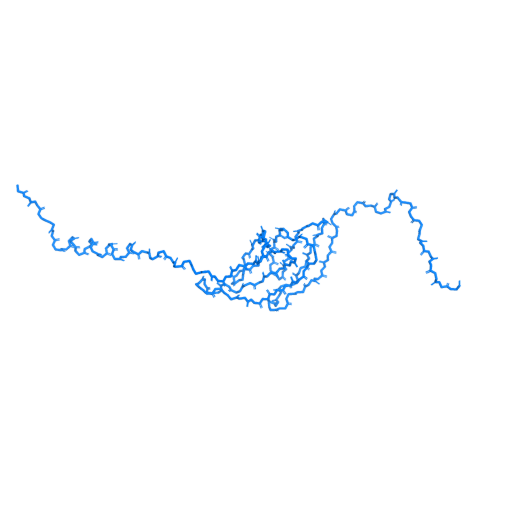003 O O . SER A 1 124 ? 21.615 13.850 -30.487 1.00 48.38 124 SER A O 1
ATOM 1005 N N . GLN A 1 125 ? 21.679 12.199 -28.993 1.00 48.94 125 GLN A N 1
ATOM 1006 C CA . GLN A 1 125 ? 23.044 12.532 -28.550 1.00 48.94 125 GLN A CA 1
ATOM 1007 C C . GLN A 1 125 ? 24.019 11.348 -28.648 1.00 48.94 125 GLN A C 1
ATOM 1009 O O . GLN A 1 125 ? 24.570 10.884 -27.658 1.00 48.94 125 GLN A O 1
ATOM 1014 N N . GLY A 1 126 ? 24.249 10.873 -29.876 1.00 49.75 126 GLY A N 1
ATOM 1015 C CA . GLY A 1 126 ? 25.587 10.562 -30.408 1.00 49.75 126 GLY A CA 1
ATOM 1016 C C . GLY A 1 126 ? 26.592 9.716 -29.606 1.00 49.75 126 GLY A C 1
ATOM 1017 O O . GLY A 1 126 ? 27.788 9.846 -29.866 1.00 49.75 126 GLY A O 1
ATOM 1018 N N . ARG A 1 127 ? 26.191 8.852 -28.668 1.00 51.88 127 ARG A N 1
ATOM 1019 C CA . ARG A 1 127 ? 27.127 7.935 -27.998 1.00 51.88 127 ARG A CA 1
ATOM 1020 C C . ARG A 1 127 ? 27.288 6.666 -28.846 1.00 51.88 127 ARG A C 1
ATOM 1022 O O . ARG A 1 127 ? 26.332 5.900 -28.944 1.00 51.88 127 ARG A O 1
ATOM 1029 N N . PRO A 1 128 ? 28.452 6.396 -29.472 1.00 39.88 128 PRO A N 1
ATOM 1030 C CA . PRO A 1 128 ? 28.655 5.107 -30.117 1.00 39.88 128 PRO A CA 1
ATOM 1031 C C . PRO A 1 128 ? 28.656 4.001 -29.049 1.00 39.88 128 PRO A C 1
ATOM 1033 O O . PRO A 1 128 ? 29.127 4.240 -27.928 1.00 39.88 128 PRO A O 1
ATOM 1036 N N . PRO A 1 129 ? 28.154 2.793 -29.369 1.00 45.25 129 PRO A N 1
ATOM 1037 C CA . PRO A 1 129 ? 28.216 1.670 -28.451 1.00 45.25 129 PRO A CA 1
ATOM 1038 C C . PRO A 1 129 ? 29.683 1.394 -28.124 1.00 45.25 129 PRO A C 1
ATOM 1040 O O . PRO A 1 129 ? 30.506 1.167 -29.014 1.00 45.25 129 PRO A O 1
ATOM 1043 N N . ILE A 1 130 ? 30.017 1.428 -26.836 1.00 49.44 130 ILE A N 1
ATOM 1044 C CA . ILE A 1 130 ? 31.292 0.909 -26.350 1.00 49.44 130 ILE A CA 1
ATOM 1045 C C . ILE A 1 130 ? 31.237 -0.607 -26.549 1.00 49.44 130 ILE A C 1
ATOM 1047 O O . ILE A 1 130 ? 30.710 -1.341 -25.719 1.00 49.44 130 ILE A O 1
ATOM 1051 N N . LEU A 1 131 ? 31.755 -1.077 -27.685 1.00 49.06 131 LEU A N 1
ATOM 1052 C CA . LEU A 1 131 ? 32.191 -2.459 -27.833 1.00 49.06 131 LEU A CA 1
ATOM 1053 C C . LEU A 1 131 ? 33.428 -2.632 -26.949 1.00 49.06 131 LEU A C 1
ATOM 1055 O O . LEU A 1 131 ? 34.558 -2.458 -27.401 1.00 49.06 131 LEU A O 1
ATOM 1059 N N . SER A 1 132 ? 33.221 -2.933 -25.670 1.00 50.16 132 SER A N 1
ATOM 1060 C CA . SER A 1 132 ? 34.278 -3.458 -24.813 1.00 50.16 132 SER A CA 1
ATOM 1061 C C . SER A 1 132 ? 34.077 -4.958 -24.609 1.00 50.16 132 SER A C 1
ATOM 1063 O O . SER A 1 132 ? 33.099 -5.382 -24.000 1.00 50.16 132 SER A O 1
ATOM 1065 N N . SER A 1 133 ? 35.071 -5.697 -25.113 1.00 48.91 133 SER A N 1
ATOM 1066 C CA . SER A 1 133 ? 35.478 -7.075 -24.811 1.00 48.91 133 SER A CA 1
ATOM 1067 C C . SER A 1 133 ? 34.629 -8.238 -25.333 1.00 48.91 133 SER A C 1
ATOM 1069 O O . SER A 1 133 ? 33.846 -8.831 -24.596 1.00 48.91 133 SER A O 1
ATOM 1071 N N . LEU A 1 134 ? 34.942 -8.669 -26.559 1.00 42.91 134 LEU A N 1
ATOM 1072 C CA . LEU A 1 134 ? 35.225 -10.080 -26.846 1.00 42.91 134 LEU A CA 1
ATOM 1073 C C . LEU A 1 134 ? 36.110 -10.194 -28.103 1.00 42.91 134 LEU A C 1
ATOM 1075 O O . LEU A 1 134 ? 35.670 -9.844 -29.196 1.00 42.91 134 LEU A O 1
ATOM 1079 N N . LEU A 1 135 ? 37.318 -10.731 -27.866 1.00 44.16 135 LEU A N 1
ATOM 1080 C CA . LEU A 1 135 ? 38.506 -10.951 -28.716 1.00 44.16 135 LEU A CA 1
ATOM 1081 C C . LEU A 1 135 ? 39.548 -9.826 -28.721 1.00 44.16 135 LEU A C 1
ATOM 1083 O O . LEU A 1 135 ? 39.295 -8.750 -29.299 1.00 44.16 135 LEU A O 1
#

Radius of gyration: 26.67 Å; Cα contacts (8 Å, |Δi|>4): 208; chains: 1; bounding box: 87×40×67 Å

Solvent-accessible surface area (backbone atoms only — not comparable to full-atom values): 8252 Å² total; per-residue (Å²): 132,89,85,76,82,52,71,67,61,51,49,54,51,52,51,50,56,59,66,66,60,66,72,76,73,80,86,70,85,86,78,78,69,76,102,42,61,73,59,32,73,40,77,57,94,50,33,39,40,33,25,24,62,44,24,41,38,33,28,38,42,78,43,82,91,60,66,38,86,56,30,73,42,83,38,92,54,49,34,46,43,61,48,76,56,92,48,34,36,39,38,36,33,62,85,47,32,44,33,36,27,42,42,74,50,59,70,67,53,40,83,75,47,76,42,67,76,71,72,81,52,89,86,76,70,87,74,75,82,82,86,76,87,87,134

Secondary structure (DSSP, 8-state):
---PPPHHHHHHHHHHHHHT-------------TT--EEEEEEETTEEEEEETTEEEEEE-SSTTS-EEEEEEE-SS-EEEEEEETTEEEEEETTTEEEEEE-SSTTS-EEEEEEES----TTSS----------

Sequence (135 aa):
MKKYLSAETAVYIVVLFVIASVYAQDIEYVNSMYWTGVYDVQVRDNYAYYCFSPGLVILDISNIEEPLFVSKLYIQGDNHNIAVNDNYAFIFGDHDRLRIIDITEPEDPQLVSEIAIDAEVELSQGRPPILSSLL

pLDDT: mean 80.29, std 17.83, range [39.88, 98.19]

Nearest PDB structures (foldseek):
  8u17-assembly2_E  TM=8.848E-01  e=3.636E-02  Homo sapiens
  4tz4-assembly1_A  TM=8.743E-01  e=5.618E-02  Homo sapiens
  9dqd-assembly1_B  TM=8.882E-01  e=6.263E-02  Homo sapiens
  6bn7-assembly1_A  TM=8.908E-01  e=7.373E-02  Homo sapiens
  8u17-assembly1_B  TM=8.674E-01  e=6.263E-02  Homo sapiens

Foldseek 3Di:
DDDDDDPVVVVVVVVVVVVVCPDPPPPDCPDDPPPWDFQDWDDDDQWIWTFIVFWIWIWGCVPVSDIHTQDIDGHHAHWHDWDDDDQWIWTAHPQQKTWIWGCVPVNDIGTPDIDRPPPPDPPPDDDDDPPDDDD

Mean predicted aligned error: 14.57 Å